Protein AF-A0A2S3UA10-F1 (afdb_monomer_lite)

Structure (mmCIF, N/CA/C/O backbone):
data_AF-A0A2S3UA10-F1
#
_entry.id   AF-A0A2S3UA10-F1
#
loop_
_atom_site.group_PDB
_atom_site.id
_atom_site.type_symbol
_atom_site.label_atom_id
_atom_site.label_alt_id
_atom_site.label_comp_id
_atom_site.label_asym_id
_atom_site.label_entity_id
_atom_site.label_seq_id
_atom_site.pdbx_PDB_ins_code
_atom_site.Cartn_x
_atom_site.Cartn_y
_atom_site.Cartn_z
_atom_site.occupancy
_atom_site.B_iso_or_equiv
_atom_site.auth_seq_id
_atom_site.auth_comp_id
_atom_site.auth_asym_id
_atom_site.auth_atom_id
_atom_site.pdbx_PDB_model_num
ATOM 1 N N . MET A 1 1 ? 11.709 -6.626 -4.044 1.00 81.06 1 MET A N 1
ATOM 2 C CA . MET A 1 1 ? 11.443 -7.568 -5.157 1.00 81.06 1 MET A CA 1
ATOM 3 C C . MET A 1 1 ? 12.737 -7.750 -5.944 1.00 81.06 1 MET A C 1
ATOM 5 O O . MET A 1 1 ? 13.349 -6.746 -6.282 1.00 81.06 1 MET A O 1
ATOM 9 N N . THR A 1 2 ? 13.212 -8.981 -6.159 1.00 95.06 2 THR A N 1
ATOM 10 C CA . THR A 1 2 ? 14.509 -9.222 -6.827 1.00 95.06 2 THR A CA 1
ATOM 11 C C . THR A 1 2 ? 14.376 -9.146 -8.350 1.00 95.06 2 THR A C 1
ATOM 13 O O . THR A 1 2 ? 13.319 -9.470 -8.893 1.00 95.06 2 THR A O 1
ATOM 16 N N . LYS A 1 3 ? 15.457 -8.781 -9.060 1.00 95.00 3 LYS A N 1
ATOM 17 C CA . LYS A 1 3 ? 15.475 -8.761 -10.538 1.00 95.00 3 LYS A CA 1
ATOM 18 C C . LYS A 1 3 ? 15.065 -10.117 -11.129 1.00 95.00 3 LYS A C 1
ATOM 20 O O . LYS A 1 3 ? 14.237 -10.154 -12.030 1.00 95.00 3 LYS A O 1
ATOM 25 N N . ARG A 1 4 ? 15.573 -11.220 -10.559 1.00 97.44 4 ARG A N 1
ATOM 26 C CA . ARG A 1 4 ? 15.236 -12.596 -10.968 1.00 97.44 4 ARG A CA 1
ATOM 27 C C . ARG A 1 4 ? 13.737 -12.896 -10.863 1.00 97.44 4 ARG A C 1
ATOM 29 O O . ARG A 1 4 ? 13.167 -13.470 -11.779 1.00 97.44 4 ARG A O 1
ATOM 36 N N . PHE A 1 5 ? 13.080 -12.487 -9.779 1.00 96.44 5 PHE A N 1
ATOM 37 C CA . PHE A 1 5 ? 11.637 -12.697 -9.632 1.00 96.44 5 PHE A CA 1
ATOM 38 C C . PHE A 1 5 ? 10.839 -11.884 -10.659 1.00 96.44 5 PHE A C 1
ATOM 40 O O . PHE A 1 5 ? 9.882 -12.378 -11.247 1.00 96.44 5 PHE A O 1
ATOM 47 N N . MET A 1 6 ? 11.253 -10.641 -10.915 1.00 95.19 6 MET A N 1
ATOM 48 C CA . MET A 1 6 ? 10.589 -9.773 -11.893 1.00 95.19 6 MET A CA 1
ATOM 49 C C . MET A 1 6 ? 10.656 -10.330 -13.314 1.00 95.19 6 MET A C 1
ATOM 51 O O . MET A 1 6 ? 9.677 -10.213 -14.048 1.00 95.19 6 MET A O 1
ATOM 55 N N . THR A 1 7 ? 11.788 -10.930 -13.696 1.00 96.00 7 THR A N 1
ATOM 56 C CA . THR A 1 7 ? 11.951 -11.549 -15.017 1.00 96.00 7 THR A CA 1
ATOM 57 C C . THR A 1 7 ? 11.172 -12.856 -15.137 1.00 96.00 7 THR A C 1
ATOM 59 O O . THR A 1 7 ? 10.606 -13.117 -16.193 1.00 96.00 7 THR A O 1
ATOM 62 N N . GLN A 1 8 ? 11.085 -13.647 -14.062 1.00 98.06 8 GLN A N 1
ATOM 63 C CA . GLN A 1 8 ? 10.319 -14.900 -14.035 1.00 98.06 8 GLN A CA 1
ATOM 64 C C . GLN A 1 8 ? 8.799 -14.687 -13.950 1.00 98.06 8 GLN A C 1
ATOM 66 O O . GLN A 1 8 ? 8.035 -15.527 -14.419 1.00 98.06 8 GLN A O 1
ATOM 71 N N . HIS A 1 9 ? 8.346 -13.565 -13.380 1.00 97.56 9 HIS A N 1
ATOM 72 C CA . HIS A 1 9 ? 6.926 -13.282 -13.148 1.00 97.56 9 HIS A CA 1
ATOM 73 C C . HIS A 1 9 ? 6.490 -11.904 -13.687 1.00 97.56 9 HIS A C 1
ATOM 75 O O . HIS A 1 9 ? 5.991 -11.057 -12.930 1.00 97.56 9 HIS A O 1
ATOM 81 N N . PRO A 1 10 ? 6.612 -11.645 -15.004 1.00 96.81 10 PRO A N 1
ATOM 82 C CA . PRO A 1 10 ? 6.278 -10.347 -15.599 1.00 96.81 10 PRO A CA 1
ATOM 83 C C . PRO A 1 10 ? 4.794 -9.961 -15.442 1.00 96.81 10 PRO A C 1
ATOM 85 O O . PRO A 1 10 ? 4.440 -8.780 -15.468 1.00 96.81 10 PRO A O 1
ATOM 88 N N . GLN A 1 11 ? 3.898 -10.934 -15.265 1.00 96.19 11 GLN A N 1
ATOM 89 C CA . GLN A 1 11 ? 2.482 -10.714 -14.962 1.00 96.19 11 GLN A CA 1
ATOM 90 C C . GLN A 1 11 ? 2.268 -10.059 -13.592 1.00 96.19 11 GLN A C 1
ATOM 92 O O . GLN A 1 11 ? 1.447 -9.151 -13.484 1.00 96.19 11 GLN A O 1
ATOM 97 N N . ILE A 1 12 ? 3.047 -10.440 -12.574 1.00 95.31 12 ILE A N 1
ATOM 98 C CA . ILE A 1 12 ? 2.959 -9.838 -11.235 1.00 95.31 12 ILE A CA 1
ATOM 99 C C . ILE A 1 12 ? 3.438 -8.388 -11.300 1.00 95.31 12 ILE A C 1
ATOM 101 O O . ILE A 1 12 ? 2.768 -7.492 -10.793 1.00 95.31 12 ILE A O 1
ATO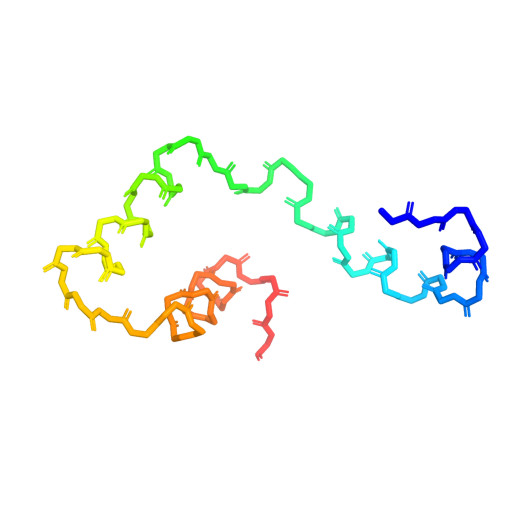M 105 N N . VAL A 1 13 ? 4.542 -8.137 -12.011 1.00 95.69 13 VAL A N 1
ATOM 106 C CA . VAL A 1 13 ? 5.060 -6.779 -12.235 1.00 95.69 13 VAL A CA 1
ATOM 107 C C . VAL A 1 13 ? 4.019 -5.896 -12.930 1.00 95.69 13 VAL A C 1
ATOM 109 O O . VAL A 1 13 ? 3.793 -4.766 -12.499 1.00 95.69 13 VAL A O 1
ATOM 112 N N . ARG A 1 14 ? 3.347 -6.404 -13.974 1.00 94.25 14 ARG A N 1
ATOM 113 C CA . ARG A 1 14 ? 2.257 -5.679 -14.653 1.00 94.25 14 ARG A CA 1
ATOM 114 C C . ARG A 1 14 ? 1.089 -5.371 -13.721 1.00 94.25 14 ARG A C 1
ATOM 116 O O . ARG A 1 14 ? 0.570 -4.262 -13.784 1.00 94.25 14 ARG A O 1
ATOM 123 N N . SER A 1 15 ? 0.693 -6.304 -12.860 1.00 93.56 15 SER A N 1
ATOM 124 C CA . SER A 1 15 ? -0.376 -6.073 -11.884 1.00 93.56 15 SER A CA 1
ATOM 125 C C . SER A 1 15 ? 0.011 -5.022 -10.843 1.00 93.56 15 SER A C 1
ATOM 127 O O . SER A 1 15 ? -0.764 -4.102 -10.608 1.00 93.56 15 SER A O 1
ATOM 129 N N . LEU A 1 16 ? 1.224 -5.085 -10.284 1.00 93.25 16 LEU A N 1
ATOM 130 C CA . LEU A 1 16 ? 1.707 -4.104 -9.305 1.00 93.25 16 LEU A CA 1
ATOM 131 C C . LEU A 1 16 ? 1.848 -2.701 -9.906 1.00 93.25 16 LEU A C 1
ATOM 133 O O . LEU A 1 16 ? 1.507 -1.719 -9.253 1.00 93.25 16 LEU A O 1
ATOM 137 N N . LYS A 1 17 ? 2.276 -2.590 -11.172 1.00 94.06 17 LYS A N 1
ATOM 138 C CA . LYS A 1 17 ? 2.352 -1.299 -11.877 1.00 94.06 17 LYS A CA 1
ATOM 139 C C . LYS A 1 17 ? 1.005 -0.577 -11.960 1.00 94.06 17 LYS A C 1
ATOM 141 O O . LYS A 1 17 ? 1.000 0.647 -11.982 1.00 94.06 17 LYS A O 1
ATOM 146 N N . LYS A 1 18 ? -0.127 -1.292 -11.955 1.00 92.56 18 LYS A N 1
ATOM 147 C CA . LYS A 1 18 ? -1.461 -0.662 -11.937 1.00 92.56 18 LYS A CA 1
ATOM 148 C C . LYS A 1 18 ? -1.721 0.144 -10.662 1.00 92.56 18 LYS A C 1
ATOM 150 O O . LYS A 1 18 ? -2.551 1.042 -10.693 1.00 92.56 18 LYS A O 1
ATOM 155 N N . LEU A 1 19 ? -1.016 -0.169 -9.572 1.00 93.38 19 LEU A N 1
ATOM 156 C CA . LEU A 1 19 ? -1.145 0.503 -8.276 1.00 93.38 19 LEU A CA 1
ATOM 157 C C . LEU A 1 19 ? -0.265 1.758 -8.164 1.00 93.38 19 LEU A C 1
ATOM 159 O O . LEU A 1 19 ? -0.448 2.550 -7.242 1.00 93.38 19 LEU A O 1
ATOM 163 N N . ALA A 1 20 ? 0.698 1.947 -9.074 1.00 92.75 20 ALA A N 1
ATOM 164 C CA . ALA A 1 20 ? 1.644 3.057 -9.006 1.00 92.75 20 ALA A CA 1
ATOM 165 C C . ALA A 1 20 ? 0.910 4.407 -9.067 1.00 92.75 20 ALA A C 1
ATOM 167 O O . ALA A 1 20 ? 0.142 4.661 -9.994 1.00 92.75 20 ALA A O 1
ATOM 168 N N . GLY A 1 21 ? 1.134 5.252 -8.056 1.00 93.38 21 GLY A N 1
ATOM 169 C CA . GLY A 1 21 ? 0.511 6.575 -7.948 1.00 93.38 21 GLY A CA 1
ATOM 170 C C . GLY A 1 21 ? -1.001 6.565 -7.696 1.00 93.38 21 GLY A C 1
ATOM 171 O O . GLY A 1 21 ? -1.628 7.610 -7.816 1.00 93.38 21 GLY A O 1
ATOM 172 N N . ARG A 1 22 ? -1.609 5.410 -7.381 1.00 95.06 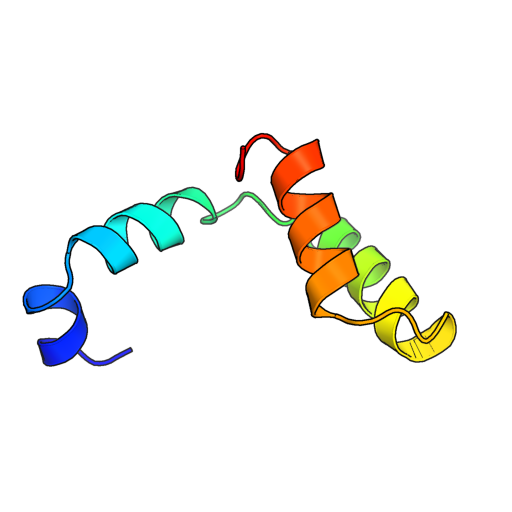22 ARG A N 1
ATOM 173 C CA . ARG A 1 22 ? -3.061 5.312 -7.149 1.00 95.06 22 ARG A CA 1
ATOM 174 C C . ARG A 1 22 ? -3.483 5.568 -5.714 1.00 95.06 22 ARG A C 1
ATOM 176 O O . ARG A 1 22 ? -4.624 5.951 -5.519 1.00 95.06 22 ARG A O 1
ATOM 183 N N . ILE A 1 23 ? -2.580 5.359 -4.758 1.00 95.88 23 ILE A N 1
ATOM 184 C CA . ILE A 1 23 ? -2.872 5.458 -3.329 1.00 95.88 23 ILE A CA 1
ATOM 185 C C . ILE A 1 23 ? -2.286 6.758 -2.801 1.00 95.88 23 ILE A C 1
ATOM 187 O O . ILE A 1 23 ? -1.063 6.907 -2.747 1.00 95.88 23 ILE A O 1
ATOM 191 N N . SER A 1 24 ? -3.158 7.699 -2.446 1.00 97.31 24 SER A N 1
ATOM 192 C CA . SER A 1 24 ? -2.741 8.954 -1.823 1.00 97.31 24 SER A CA 1
ATOM 193 C C . SER A 1 24 ? -2.284 8.728 -0.374 1.00 97.31 24 SER A C 1
ATOM 195 O O . SER A 1 24 ? -2.584 7.703 0.246 1.00 97.31 24 SER A O 1
ATOM 197 N N . THR A 1 25 ? -1.574 9.700 0.206 1.00 97.94 25 THR A N 1
ATOM 198 C CA . THR A 1 25 ? -1.236 9.671 1.640 1.00 97.94 25 THR A CA 1
ATOM 199 C C . THR A 1 25 ? -2.494 9.595 2.504 1.00 97.94 25 THR A C 1
ATOM 201 O O . THR A 1 25 ? -2.528 8.831 3.467 1.00 97.94 25 THR A O 1
ATOM 204 N N . THR A 1 26 ? -3.538 10.339 2.132 1.00 98.38 26 THR A N 1
ATOM 205 C CA . THR A 1 26 ? -4.826 10.341 2.830 1.00 98.38 26 THR A CA 1
ATOM 206 C C . THR A 1 26 ? -5.502 8.976 2.746 1.00 98.38 26 THR A C 1
ATOM 208 O O . THR A 1 26 ? -5.909 8.447 3.776 1.00 98.38 26 THR A O 1
ATOM 211 N N . ASP A 1 27 ? -5.529 8.349 1.565 1.00 98.12 27 ASP A N 1
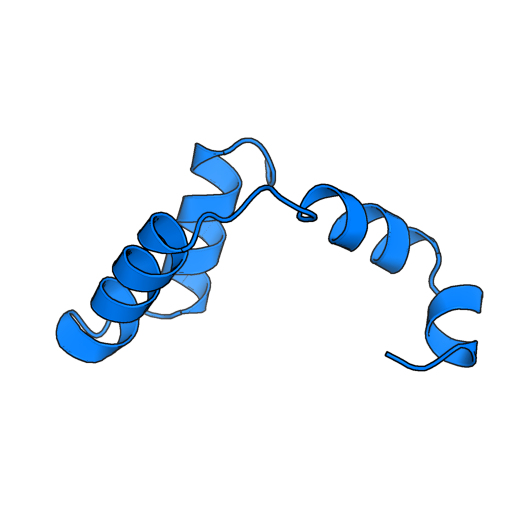ATOM 212 C CA . ASP A 1 27 ? -6.087 7.001 1.387 1.00 98.12 27 ASP A CA 1
ATOM 213 C C . ASP A 1 27 ? -5.400 6.000 2.324 1.00 98.12 27 ASP A C 1
ATOM 215 O O . ASP A 1 27 ? -6.055 5.200 2.994 1.00 98.12 27 ASP A O 1
ATOM 219 N N . MET A 1 28 ? -4.065 6.059 2.393 1.00 98.12 28 MET A N 1
ATOM 220 C CA . MET A 1 28 ? -3.278 5.168 3.240 1.00 98.12 28 MET A CA 1
ATOM 221 C C . MET A 1 28 ? -3.544 5.412 4.727 1.00 98.12 28 MET A C 1
ATOM 223 O O . MET A 1 28 ? -3.684 4.458 5.489 1.00 98.12 28 MET A O 1
ATOM 227 N N . GLN A 1 29 ? -3.648 6.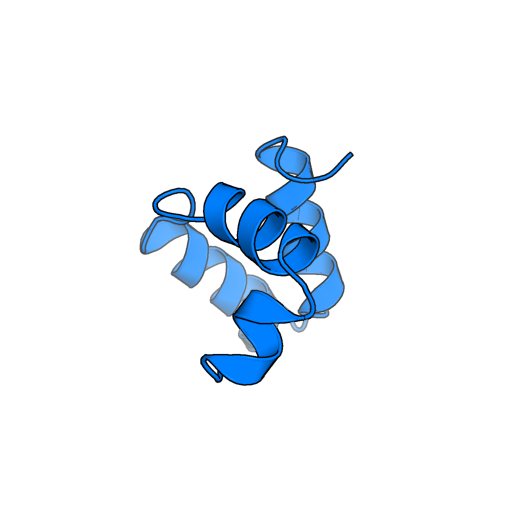673 5.153 1.00 98.62 29 GLN A N 1
ATOM 228 C CA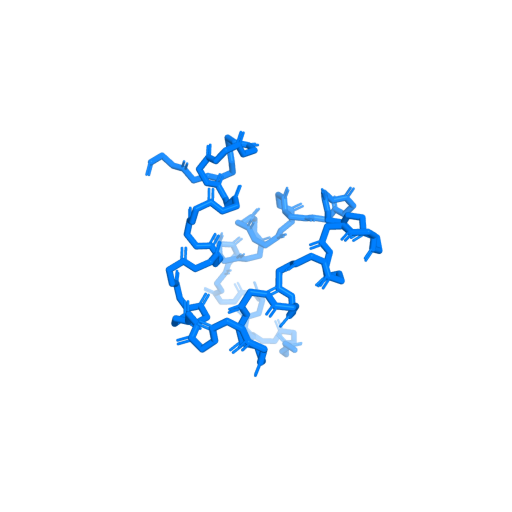 . GLN A 1 29 ? -4.000 7.019 6.532 1.00 98.62 29 GLN A CA 1
ATOM 229 C C . GLN A 1 29 ? -5.386 6.485 6.905 1.00 98.62 29 GLN A C 1
ATOM 231 O O . GLN A 1 29 ? -5.537 5.876 7.964 1.00 98.62 29 GLN A O 1
ATOM 236 N N . THR A 1 30 ? -6.375 6.637 6.021 1.00 98.62 30 THR A N 1
ATOM 237 C CA . THR A 1 30 ? -7.725 6.102 6.226 1.00 98.62 30 THR A CA 1
ATOM 238 C C . THR A 1 30 ? -7.720 4.579 6.325 1.00 98.62 30 THR A C 1
ATOM 240 O O . THR A 1 30 ? -8.284 4.030 7.271 1.00 98.62 30 THR A O 1
ATOM 243 N N . MET A 1 31 ? -7.051 3.883 5.401 1.00 98.62 31 MET A N 1
ATOM 244 C CA . MET A 1 31 ? -6.949 2.420 5.447 1.00 98.62 31 MET A CA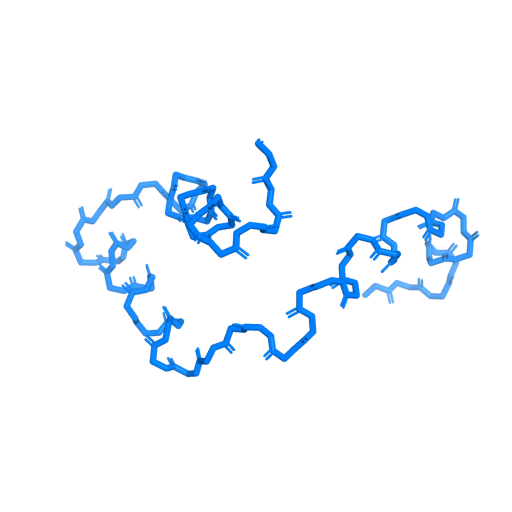 1
ATOM 245 C C . MET A 1 31 ? -6.224 1.934 6.707 1.00 98.62 31 MET A C 1
ATOM 247 O O . MET A 1 31 ? -6.661 0.972 7.337 1.00 98.62 31 MET A O 1
ATOM 251 N N . ASN A 1 32 ? -5.153 2.615 7.121 1.00 98.69 32 ASN A N 1
ATOM 252 C CA . ASN A 1 32 ? -4.447 2.284 8.356 1.00 98.69 32 ASN A CA 1
ATOM 253 C C . ASN A 1 32 ? -5.349 2.461 9.576 1.00 98.69 32 ASN A C 1
ATOM 255 O O . ASN A 1 32 ? -5.382 1.573 10.417 1.00 98.69 32 ASN A O 1
ATOM 259 N N . TYR A 1 33 ? -6.129 3.542 9.646 1.00 98.75 33 TYR A N 1
ATOM 260 C CA . TYR A 1 33 ? -7.086 3.763 10.730 1.00 98.75 33 TYR A CA 1
ATOM 261 C C . TYR A 1 33 ? -8.141 2.647 10.816 1.00 98.75 33 TYR A C 1
ATOM 263 O O . TYR A 1 33 ? -8.425 2.139 11.903 1.00 98.75 33 TYR A O 1
ATOM 271 N N . GLN A 1 34 ? -8.674 2.203 9.672 1.00 98.75 34 GLN A N 1
ATOM 272 C CA . GLN A 1 34 ? -9.614 1.077 9.609 1.00 98.75 34 GLN A CA 1
ATOM 273 C C . GLN A 1 34 ? -9.011 -0.214 10.182 1.00 98.75 34 GLN A C 1
ATOM 275 O O . GLN A 1 34 ? -9.692 -0.978 10.864 1.00 98.75 34 GLN A O 1
ATOM 280 N N . VAL A 1 35 ? -7.723 -0.463 9.946 1.00 98.62 35 VAL A N 1
ATOM 281 C CA . VAL A 1 35 ? -7.047 -1.662 10.458 1.00 98.62 35 VAL A CA 1
ATOM 282 C C . VAL A 1 35 ? -6.675 -1.520 11.933 1.00 98.62 35 VAL A C 1
ATOM 284 O O . VAL A 1 35 ? -6.975 -2.407 12.729 1.00 98.62 35 VAL A O 1
ATOM 287 N N . THR A 1 36 ? -6.005 -0.433 12.308 1.00 98.38 36 THR A N 1
ATOM 288 C CA . THR A 1 36 ? -5.378 -0.302 13.630 1.00 98.38 36 THR A CA 1
ATOM 289 C C . THR A 1 36 ? -6.368 0.100 14.713 1.00 98.38 36 THR A C 1
ATOM 291 O O . THR A 1 36 ? -6.293 -0.437 15.814 1.00 98.38 36 THR A O 1
ATOM 294 N N . VAL A 1 37 ? -7.298 1.009 14.405 1.00 98.44 37 VAL A N 1
ATOM 295 C CA . VAL A 1 37 ? -8.253 1.560 15.378 1.00 98.44 37 VAL A CA 1
ATOM 296 C C . VAL A 1 37 ? -9.597 0.849 15.297 1.00 98.44 37 VAL A C 1
ATOM 298 O O . VAL A 1 37 ? -10.179 0.517 16.322 1.00 98.44 37 VAL A O 1
ATOM 301 N N . GLN A 1 38 ? -10.093 0.577 14.087 1.00 98.44 38 GLN A N 1
ATOM 302 C CA . GLN A 1 38 ? -11.383 -0.107 13.911 1.00 98.44 38 GLN A CA 1
ATOM 303 C C . GLN A 1 38 ? -11.257 -1.639 13.870 1.00 98.44 38 GLN A C 1
ATOM 305 O O . GLN A 1 38 ? -12.256 -2.329 13.670 1.00 98.44 38 GLN A O 1
ATOM 310 N N . HIS A 1 39 ? -10.042 -2.175 14.036 1.00 98.31 39 HIS A N 1
ATOM 311 C CA . HIS A 1 39 ? -9.743 -3.611 14.067 1.00 98.31 39 HIS A CA 1
ATOM 312 C C . HIS A 1 39 ? -10.268 -4.399 12.853 1.00 98.31 39 HIS A C 1
ATOM 314 O O . HIS A 1 39 ? -10.538 -5.602 12.935 1.00 98.31 39 HIS A O 1
ATOM 320 N N . GLN A 1 40 ? -10.396 -3.746 11.694 1.00 98.62 40 GLN A N 1
ATOM 321 C CA . GLN A 1 40 ? -10.773 -4.425 10.461 1.00 98.62 40 GLN A CA 1
ATOM 322 C C . GLN A 1 40 ? -9.607 -5.261 9.928 1.00 98.62 40 GLN A C 1
ATOM 324 O O . GLN A 1 40 ? -8.433 -4.900 10.026 1.00 98.62 40 GLN A O 1
ATOM 329 N N . LYS A 1 41 ? -9.923 -6.387 9.282 1.00 98.62 41 LYS A N 1
ATOM 330 C CA . LYS A 1 41 ? -8.902 -7.211 8.624 1.00 98.62 41 LYS A CA 1
ATOM 331 C C . LYS A 1 41 ? -8.263 -6.421 7.481 1.00 98.62 41 LYS A C 1
ATOM 333 O O . LYS A 1 41 ? -8.962 -6.014 6.553 1.00 98.62 41 LYS A O 1
ATOM 338 N N . ALA A 1 42 ? -6.933 -6.316 7.480 1.00 98.31 42 ALA A N 1
ATOM 339 C CA . ALA A 1 42 ? -6.178 -5.630 6.426 1.00 98.31 42 ALA A CA 1
ATOM 340 C C . ALA A 1 42 ? -6.518 -6.143 5.013 1.00 98.31 42 ALA A C 1
ATOM 342 O O . ALA A 1 42 ? -6.659 -5.358 4.080 1.00 98.31 42 ALA A O 1
ATOM 343 N N . ALA A 1 43 ? -6.736 -7.454 4.862 1.00 98.38 43 ALA A N 1
ATOM 344 C CA . ALA A 1 43 ? -7.151 -8.049 3.591 1.00 98.38 43 ALA A CA 1
ATOM 345 C C . ALA A 1 43 ? -8.524 -7.543 3.110 1.00 98.38 43 ALA A C 1
ATOM 347 O O . ALA A 1 43 ? -8.716 -7.327 1.914 1.00 98.38 43 ALA A O 1
ATOM 348 N N . THR A 1 44 ? -9.470 -7.333 4.030 1.00 98.44 44 THR A N 1
ATOM 349 C CA . THR A 1 44 ? -10.796 -6.788 3.711 1.00 98.44 44 THR A CA 1
ATOM 350 C C . THR A 1 44 ? -10.687 -5.330 3.284 1.00 98.44 44 THR A C 1
ATOM 352 O O . THR A 1 44 ? -11.217 -4.976 2.233 1.00 98.44 44 THR A O 1
ATOM 355 N N . VAL A 1 45 ? -9.945 -4.517 4.043 1.00 98.56 45 VAL A N 1
ATOM 356 C CA . VAL A 1 45 ? -9.700 -3.097 3.740 1.00 98.56 45 VAL A CA 1
ATOM 357 C C . VAL A 1 45 ? -9.039 -2.934 2.369 1.00 98.56 45 VAL A C 1
ATOM 359 O O . VAL A 1 45 ? -9.556 -2.221 1.510 1.00 98.56 45 VAL A O 1
ATOM 362 N N . ALA A 1 46 ? -7.961 -3.679 2.108 1.00 98.06 46 ALA A N 1
ATOM 363 C CA . ALA A 1 46 ? -7.268 -3.647 0.824 1.00 98.06 46 ALA A CA 1
ATOM 364 C C . ALA A 1 46 ? -8.175 -4.091 -0.335 1.00 98.06 46 ALA A C 1
ATOM 366 O O . ALA A 1 46 ? -8.222 -3.435 -1.374 1.00 98.06 46 ALA A O 1
ATOM 367 N N . LYS A 1 47 ? -8.939 -5.181 -0.169 1.00 98.19 47 LYS A N 1
ATOM 368 C CA . LYS A 1 47 ? -9.871 -5.663 -1.203 1.00 98.19 47 LYS A CA 1
ATOM 369 C C . LYS A 1 47 ? -10.965 -4.638 -1.501 1.00 98.19 47 LYS A C 1
ATOM 371 O O . LYS A 1 47 ? -11.307 -4.457 -2.668 1.00 98.19 47 LYS A O 1
ATOM 376 N N . HIS A 1 48 ? -11.500 -3.987 -0.469 1.00 98.19 48 HIS A N 1
ATOM 377 C CA . HIS A 1 48 ? -12.502 -2.937 -0.618 1.00 98.19 48 HIS A CA 1
ATOM 378 C C . HIS A 1 48 ? -11.937 -1.743 -1.392 1.00 98.19 48 HIS A C 1
ATOM 380 O O . HIS A 1 48 ? -12.511 -1.365 -2.410 1.00 98.19 48 HIS A O 1
ATOM 386 N N . TYR A 1 49 ? -10.776 -1.222 -0.980 1.00 98.00 49 TYR A N 1
ATOM 387 C CA . TYR A 1 49 ? -10.103 -0.123 -1.674 1.00 98.00 49 TYR A CA 1
ATOM 388 C C . TYR A 1 49 ? -9.855 -0.455 -3.151 1.00 98.00 49 TYR A C 1
ATOM 390 O O . TYR A 1 49 ? -10.243 0.292 -4.048 1.00 98.00 49 TYR A O 1
ATOM 398 N N . LEU A 1 50 ? -9.285 -1.628 -3.438 1.00 97.25 50 LEU A N 1
ATOM 399 C CA . LEU A 1 50 ? -9.000 -2.026 -4.816 1.00 97.25 50 LEU A CA 1
ATOM 400 C C . LEU A 1 50 ? -10.270 -2.140 -5.676 1.00 97.25 50 LEU A C 1
ATOM 402 O O . LEU A 1 50 ? -10.223 -1.795 -6.854 1.00 97.25 50 LEU A O 1
ATOM 406 N N . LYS A 1 51 ? -11.397 -2.598 -5.117 1.00 97.44 51 LYS A N 1
ATOM 407 C CA . LYS A 1 51 ? -12.681 -2.651 -5.837 1.00 97.44 51 LYS A CA 1
ATOM 408 C C . LYS A 1 51 ? -13.271 -1.258 -6.060 1.00 97.44 51 LYS A C 1
ATOM 410 O O . LYS A 1 51 ? -13.671 -0.957 -7.181 1.00 97.44 51 LYS A O 1
ATOM 415 N N . ALA A 1 52 ? -13.271 -0.409 -5.032 1.00 96.81 52 ALA A N 1
ATOM 416 C CA . ALA A 1 52 ? -13.790 0.957 -5.104 1.00 96.81 52 ALA A CA 1
ATOM 417 C C . ALA A 1 52 ? -13.043 1.818 -6.138 1.00 96.81 52 ALA A C 1
ATOM 419 O O . ALA A 1 52 ? -13.651 2.639 -6.813 1.00 96.81 52 ALA A O 1
ATOM 420 N N . HIS A 1 53 ? -11.740 1.580 -6.317 1.00 95.69 53 HIS A N 1
ATOM 421 C CA . HIS A 1 53 ? -10.904 2.287 -7.293 1.00 95.69 53 HIS A CA 1
ATOM 422 C C . HIS A 1 53 ? -10.762 1.549 -8.640 1.00 95.69 53 HIS A C 1
ATOM 424 O O . HIS A 1 53 ? -9.903 1.901 -9.449 1.00 95.69 53 HIS A O 1
ATOM 430 N N . HIS A 1 54 ? -11.571 0.512 -8.894 1.00 95.12 54 HIS A N 1
ATOM 431 C CA . HIS A 1 54 ? -11.551 -0.292 -10.127 1.00 95.12 54 HIS A CA 1
ATOM 432 C C . HIS A 1 54 ? -10.191 -0.946 -10.458 1.00 95.12 54 HIS A C 1
ATOM 434 O O . HIS A 1 54 ? -9.881 -1.249 -11.612 1.00 95.12 54 HIS A O 1
ATOM 440 N N . LEU A 1 55 ? -9.375 -1.204 -9.435 1.00 93.44 55 LEU A N 1
ATOM 441 C CA . LEU A 1 55 ? -8.078 -1.883 -9.529 1.00 93.44 55 LEU A CA 1
ATOM 442 C C . LEU A 1 55 ? -8.211 -3.410 -9.406 1.00 93.44 55 LEU A C 1
ATOM 444 O O . LEU A 1 55 ? -7.296 -4.148 -9.777 1.00 93.44 55 LEU A O 1
ATOM 448 N N . LEU A 1 56 ? -9.358 -3.879 -8.913 1.00 91.50 56 LEU A N 1
ATOM 449 C CA . LEU A 1 56 ? -9.722 -5.282 -8.755 1.00 91.50 56 LEU A CA 1
ATOM 450 C C . LEU A 1 56 ? -11.199 -5.473 -9.124 1.00 91.50 56 LEU A C 1
ATOM 452 O O . LEU A 1 56 ? -12.039 -4.684 -8.698 1.00 91.50 56 LEU A O 1
ATOM 456 N N . LYS A 1 57 ? -11.505 -6.518 -9.902 1.00 82.81 57 LYS A N 1
ATOM 457 C CA . LYS A 1 57 ? -12.886 -6.900 -10.236 1.00 82.81 57 LYS A CA 1
ATOM 458 C C . LYS A 1 57 ? -13.533 -7.666 -9.075 1.00 82.81 57 LYS A C 1
ATOM 460 O O . LYS A 1 57 ? -12.850 -8.470 -8.404 1.00 82.81 57 LYS A O 1
#

Sequence (57 aa):
MTKRFMTQHPQIVRSLKKLAGRISTTDMQTMNYQVTVQHQKAATVAKHYLKAHHLLK

Secondary structure (DSSP, 8-state):
--HHHHHH-HHHHHHHHTTTTTS-HHHHHHHHHHHHTS---HHHHHHHHHHHTTS--

Organism: NCBI:txid337330

pLDDT: mean 96.17, std 3.37, range [81.06, 98.75]

InterPro domains:
  IPR007210 ABC-type glycine betaine transport system, substrate-binding domain [PF04069] (2-51)

Foldseek 3Di:
DDPVVCVVCVVVVVLVVLCPPVADPVNVVVLVCCCPVVVDDNVVSVVVVCVVSVSDD

Radius of gyration: 13.6 Å; chains: 1; bounding box: 29×25×31 Å